Protein AF-A0A821PSJ2-F1 (afdb_monomer_lite)

Organism: NCBI:txid392032

pLDDT: mean 80.71, std 11.14, range [49.16, 95.62]

Structure (mmCIF, N/CA/C/O backbone):
data_AF-A0A821PSJ2-F1
#
_entry.id   AF-A0A821PSJ2-F1
#
loop_
_atom_site.group_PDB
_atom_site.id
_atom_site.type_symbol
_atom_site.label_atom_id
_atom_site.label_alt_id
_atom_site.label_comp_id
_atom_site.label_asym_id
_atom_site.label_entity_id
_atom_site.label_seq_id
_atom_site.pdbx_PDB_ins_code
_atom_site.Cartn_x
_atom_site.Cartn_y
_atom_site.Cartn_z
_atom_site.occupancy
_atom_site.B_iso_or_equiv
_atom_site.auth_seq_id
_atom_site.auth_comp_id
_atom_site.auth_asym_id
_atom_site.auth_atom_id
_atom_site.pdbx_PDB_model_num
ATOM 1 N N . ASN A 1 1 ? -9.693 -12.236 8.876 1.00 79.19 1 ASN A N 1
ATOM 2 C CA . ASN A 1 1 ? -10.350 -10.974 9.281 1.00 79.19 1 ASN A CA 1
ATOM 3 C C . ASN A 1 1 ? -9.309 -9.870 9.121 1.00 79.19 1 ASN A C 1
A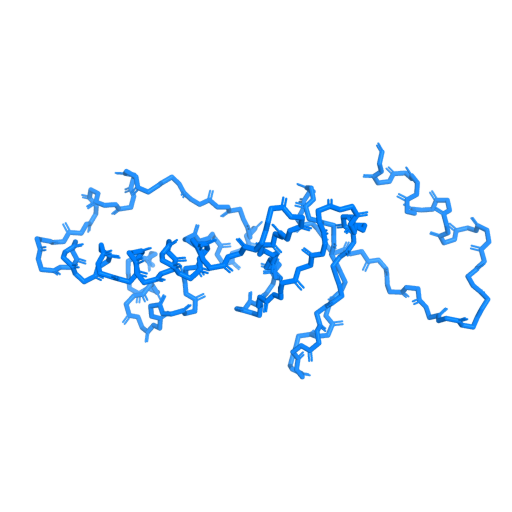TOM 5 O O . ASN A 1 1 ? -8.232 -10.028 9.679 1.00 79.19 1 ASN A O 1
A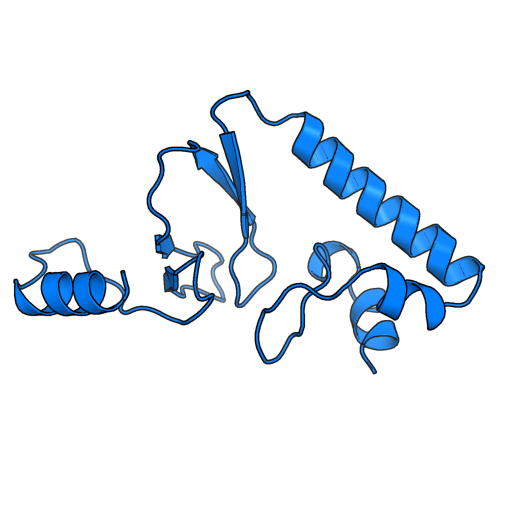TOM 9 N N . ILE A 1 2 ? -9.586 -8.838 8.315 1.00 82.06 2 ILE A N 1
ATOM 10 C CA . ILE A 1 2 ? -8.639 -7.753 7.995 1.00 82.06 2 ILE A CA 1
ATOM 11 C C . ILE A 1 2 ? -8.272 -6.908 9.223 1.00 82.06 2 ILE A C 1
ATOM 13 O O . ILE A 1 2 ? -7.125 -6.508 9.362 1.00 82.06 2 ILE A O 1
ATOM 17 N N . VAL A 1 3 ? -9.206 -6.731 10.160 1.00 86.88 3 VAL A N 1
ATOM 18 C CA . VAL A 1 3 ? -8.989 -6.000 11.417 1.00 86.88 3 VAL A CA 1
ATOM 19 C C . VAL A 1 3 ? -7.906 -6.696 12.238 1.00 86.88 3 VAL A C 1
ATOM 21 O O . VAL A 1 3 ? -6.913 -6.086 12.606 1.00 86.88 3 VAL A O 1
ATOM 24 N N . ARG A 1 4 ? -8.026 -8.016 12.430 1.00 87.12 4 ARG A N 1
ATOM 25 C CA . ARG A 1 4 ? -7.001 -8.811 13.132 1.00 87.12 4 ARG A CA 1
ATOM 26 C C . ARG A 1 4 ? -5.620 -8.740 12.476 1.00 87.12 4 ARG A C 1
ATOM 28 O O . ARG A 1 4 ? -4.633 -8.745 13.192 1.00 87.12 4 ARG A O 1
ATOM 35 N N . LEU A 1 5 ? -5.571 -8.715 11.143 1.00 83.06 5 LEU A N 1
ATOM 36 C CA . LEU A 1 5 ? -4.315 -8.631 10.390 1.00 83.06 5 LEU A CA 1
ATOM 37 C C . LEU A 1 5 ? -3.661 -7.255 10.526 1.00 83.06 5 LEU A C 1
ATOM 39 O O . LEU A 1 5 ? -2.450 -7.172 10.647 1.00 83.06 5 LEU A O 1
ATOM 43 N N . PHE A 1 6 ? -4.455 -6.184 10.538 1.00 85.69 6 PHE A N 1
ATOM 44 C CA . PHE A 1 6 ? -3.932 -4.845 10.774 1.00 85.69 6 PHE A CA 1
ATOM 45 C C . PHE A 1 6 ? -3.297 -4.738 12.165 1.00 85.69 6 PHE A C 1
ATOM 47 O O . PHE A 1 6 ? -2.147 -4.335 12.287 1.00 85.69 6 PHE A O 1
ATOM 54 N N . PHE A 1 7 ? -4.016 -5.157 13.212 1.00 88.81 7 PHE A N 1
ATOM 55 C CA . PHE A 1 7 ? -3.549 -5.005 14.595 1.00 88.81 7 PHE A CA 1
ATOM 56 C C . PHE A 1 7 ? -2.446 -5.979 15.017 1.00 88.81 7 PHE A C 1
ATOM 58 O O . PHE A 1 7 ? -1.894 -5.800 16.098 1.00 88.81 7 PHE A O 1
ATOM 65 N N . SER A 1 8 ? -2.102 -6.989 14.209 1.00 87.75 8 SER A N 1
ATOM 66 C CA . SER A 1 8 ? -0.900 -7.782 14.486 1.00 87.75 8 SER A CA 1
ATOM 67 C C . SER A 1 8 ? 0.370 -6.983 14.205 1.00 87.75 8 SER A C 1
ATOM 69 O O . SER A 1 8 ? 1.317 -7.085 14.975 1.00 87.75 8 SER A O 1
ATOM 71 N N . GLU A 1 9 ? 0.379 -6.179 13.135 1.00 80.06 9 GLU A N 1
ATOM 72 C CA . GLU A 1 9 ? 1.537 -5.378 12.713 1.00 80.06 9 GLU A CA 1
ATOM 73 C C . GLU A 1 9 ? 1.061 -4.075 12.030 1.00 80.06 9 GLU A C 1
ATOM 75 O O . GLU A 1 9 ? 1.033 -3.985 10.800 1.00 80.06 9 GLU A O 1
ATOM 80 N N . PRO A 1 10 ? 0.636 -3.050 12.793 1.00 79.12 10 PRO A N 1
ATOM 81 C CA . PRO A 1 10 ? -0.030 -1.865 12.238 1.00 79.12 10 PRO A CA 1
ATOM 82 C C . PRO A 1 10 ? 0.832 -1.089 11.241 1.00 79.12 10 PRO A C 1
ATOM 84 O O . PRO A 1 10 ? 0.348 -0.673 10.192 1.00 79.12 10 PRO A O 1
ATOM 87 N N . GLU A 1 11 ? 2.127 -0.953 11.531 1.00 73.75 11 GLU A N 1
ATOM 88 C CA . GLU A 1 11 ? 3.097 -0.239 10.687 1.00 73.75 11 GLU A CA 1
ATOM 89 C C . GLU A 1 11 ? 3.252 -0.886 9.306 1.00 73.75 11 GLU A C 1
ATOM 91 O O . GLU A 1 11 ? 3.420 -0.205 8.300 1.00 73.75 11 GLU A O 1
ATOM 96 N N . GLN A 1 12 ? 3.120 -2.210 9.254 1.00 73.06 12 GLN A N 1
ATOM 97 C CA . GLN A 1 12 ? 3.216 -3.013 8.040 1.00 73.06 12 GLN A CA 1
ATOM 98 C C . GLN A 1 12 ? 1.939 -2.971 7.192 1.00 73.06 12 GLN A C 1
ATOM 100 O O . GLN A 1 12 ? 1.948 -3.295 6.005 1.00 73.06 12 GLN A O 1
ATOM 105 N N . ASN A 1 13 ? 0.819 -2.570 7.790 1.00 77.25 13 ASN A N 1
ATOM 106 C CA . ASN A 1 13 ? -0.487 -2.567 7.143 1.00 77.25 13 ASN A CA 1
ATOM 107 C C . ASN A 1 13 ? -0.961 -1.153 6.781 1.00 77.25 13 ASN A C 1
ATOM 109 O O . ASN A 1 13 ? -2.151 -0.959 6.522 1.00 77.25 13 ASN A O 1
ATOM 113 N N . ILE A 1 14 ? -0.047 -0.176 6.738 1.00 78.44 14 ILE A N 1
ATOM 114 C CA . ILE A 1 14 ? -0.323 1.191 6.292 1.00 78.44 14 ILE A CA 1
ATOM 115 C C . ILE A 1 14 ? 0.531 1.520 5.059 1.00 78.44 14 ILE A C 1
ATOM 117 O O . ILE A 1 14 ? 1.749 1.384 5.110 1.00 78.44 14 ILE A O 1
ATOM 121 N N . PRO A 1 15 ? -0.084 1.977 3.951 1.00 78.12 15 PRO A N 1
ATOM 122 C CA . PRO A 1 15 ? -1.519 2.199 3.778 1.00 78.12 15 PRO A CA 1
ATOM 123 C C . PRO A 1 15 ? -2.300 0.877 3.717 1.00 78.12 15 PRO A C 1
ATOM 125 O O . PRO A 1 15 ? -1.786 -0.142 3.257 1.00 78.12 15 PRO A O 1
ATOM 128 N N . LEU A 1 16 ? -3.558 0.908 4.173 1.00 84.88 16 LEU A N 1
ATOM 129 C CA . LEU A 1 16 ? -4.401 -0.282 4.303 1.00 84.88 16 LEU A CA 1
ATOM 130 C C . LEU A 1 16 ? -4.587 -0.972 2.946 1.00 84.88 16 LEU A C 1
ATOM 132 O O . LEU A 1 16 ? -5.183 -0.407 2.029 1.00 84.88 16 LEU A O 1
ATOM 136 N N . ARG A 1 17 ? -4.092 -2.206 2.819 1.00 81.88 17 ARG A N 1
ATOM 137 C CA . ARG A 1 17 ? -4.108 -2.979 1.569 1.00 81.88 17 ARG A CA 1
ATOM 138 C C . ARG A 1 17 ? -4.661 -4.377 1.769 1.00 81.88 17 ARG A C 1
ATOM 140 O O . ARG A 1 17 ? -4.502 -5.002 2.814 1.00 81.88 17 ARG A O 1
ATOM 147 N N . CYS A 1 18 ? -5.282 -4.906 0.723 1.00 79.25 18 CYS A N 1
ATOM 148 C CA . CYS A 1 18 ? -5.606 -6.322 0.675 1.00 79.25 18 CYS A CA 1
ATOM 149 C C . CYS A 1 18 ? -4.320 -7.138 0.503 1.00 79.25 18 CYS A C 1
ATOM 151 O O . CYS A 1 18 ? -3.668 -7.041 -0.528 1.00 79.25 18 CYS A O 1
ATOM 153 N N . GLN A 1 19 ? -4.007 -8.018 1.450 1.00 74.31 19 GLN A N 1
ATOM 154 C CA . GLN A 1 19 ? -2.816 -8.881 1.395 1.00 74.31 19 GLN A CA 1
ATOM 155 C C . GLN A 1 19 ? -2.816 -9.882 0.218 1.00 74.31 19 GLN A C 1
ATOM 157 O O . GLN A 1 19 ? -1.791 -10.471 -0.103 1.00 74.31 19 GLN A O 1
ATOM 162 N N . LYS A 1 20 ? -3.968 -10.099 -0.438 1.00 76.94 20 LYS A N 1
ATOM 163 C CA . LYS A 1 20 ? -4.082 -11.006 -1.595 1.00 76.94 20 LYS A CA 1
ATOM 164 C C . LYS A 1 20 ? -3.895 -10.309 -2.938 1.00 76.94 20 LYS A C 1
ATOM 166 O O . LYS A 1 20 ? -3.235 -10.852 -3.812 1.00 76.94 20 LYS A O 1
ATOM 171 N N . CYS A 1 21 ? -4.545 -9.162 -3.129 1.00 78.00 21 CYS A N 1
ATOM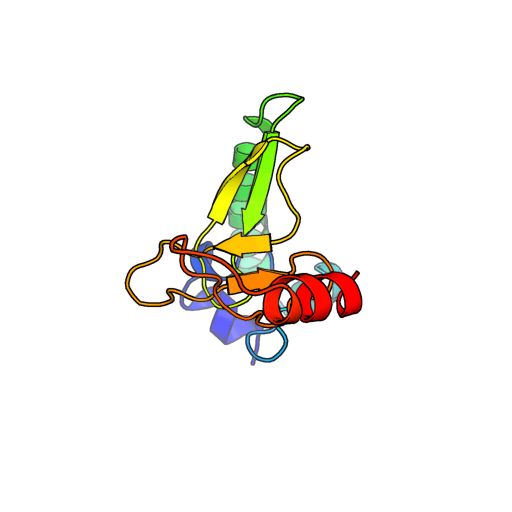 172 C CA . CYS A 1 21 ? -4.544 -8.450 -4.412 1.00 78.00 21 CYS A CA 1
ATOM 173 C C . CYS A 1 21 ? -3.785 -7.122 -4.378 1.00 78.00 21 CYS A C 1
ATOM 175 O O . CYS A 1 21 ? -3.701 -6.454 -5.401 1.00 78.00 21 CYS A O 1
ATOM 177 N N . CYS A 1 22 ? -3.252 -6.727 -3.220 1.00 74.56 22 CYS A N 1
ATOM 178 C CA . CYS A 1 22 ? -2.397 -5.554 -3.025 1.00 74.56 22 CYS A CA 1
ATOM 179 C C . CYS A 1 22 ? -3.080 -4.205 -3.329 1.00 74.56 22 CYS A C 1
ATOM 181 O O . CYS A 1 22 ? -2.428 -3.159 -3.388 1.00 74.56 22 CYS A O 1
ATOM 183 N N . ILE A 1 23 ? -4.404 -4.211 -3.502 1.00 78.94 23 ILE A N 1
ATOM 184 C CA . ILE A 1 23 ? -5.228 -3.020 -3.730 1.00 78.94 23 ILE A CA 1
ATOM 185 C C . ILE A 1 23 ? -5.446 -2.298 -2.398 1.00 78.94 23 ILE A C 1
ATOM 187 O O . ILE A 1 23 ? -5.693 -2.938 -1.372 1.00 78.94 23 ILE A O 1
ATOM 191 N N . GLU A 1 24 ? -5.348 -0.968 -2.423 1.00 81.00 24 GLU A N 1
ATOM 192 C CA . GLU A 1 24 ? -5.682 -0.120 -1.277 1.00 81.00 24 GLU A CA 1
ATOM 193 C C . GLU A 1 24 ? -7.171 -0.206 -0.947 1.00 81.00 24 GLU A C 1
ATOM 195 O O . GLU A 1 24 ? -8.037 -0.138 -1.818 1.00 81.00 24 GLU A O 1
ATOM 200 N N . LEU A 1 25 ? -7.459 -0.401 0.332 1.00 85.00 25 LEU A N 1
ATOM 201 C CA . LEU A 1 25 ? -8.810 -0.536 0.844 1.00 85.00 25 LEU A CA 1
ATOM 202 C C . LEU A 1 25 ? -9.364 0.831 1.234 1.00 85.00 25 LEU A C 1
ATOM 204 O O . LEU A 1 25 ? -8.632 1.710 1.677 1.00 85.00 25 LEU A O 1
ATOM 208 N N . ILE A 1 26 ? -10.682 0.986 1.101 1.00 85.56 26 ILE A N 1
ATOM 209 C CA . ILE A 1 26 ? -11.387 2.218 1.465 1.00 85.56 26 ILE A CA 1
ATOM 210 C C . ILE A 1 26 ? -11.368 2.363 3.000 1.00 85.56 26 ILE A C 1
ATOM 212 O O . ILE A 1 26 ? -11.989 1.524 3.665 1.00 85.56 26 ILE A O 1
ATOM 216 N N . PRO A 1 27 ? -10.737 3.413 3.569 1.00 87.12 27 PRO A N 1
ATOM 217 C CA . PRO A 1 27 ? -10.609 3.594 5.021 1.00 87.12 27 PRO A CA 1
ATOM 218 C C . PRO A 1 27 ? -11.950 3.516 5.757 1.00 87.12 27 PRO A C 1
ATOM 220 O O . PRO A 1 27 ? -12.115 2.701 6.658 1.00 87.12 27 PRO A O 1
ATOM 223 N N . ASN A 1 28 ? -12.970 4.218 5.254 1.00 88.38 28 ASN A N 1
ATOM 224 C CA . ASN A 1 28 ? -14.312 4.254 5.849 1.00 88.38 28 ASN A CA 1
ATOM 225 C C . ASN A 1 28 ? -14.954 2.864 6.034 1.00 88.38 28 ASN A C 1
ATOM 227 O O . ASN A 1 28 ? -15.777 2.666 6.925 1.00 88.38 28 ASN A O 1
ATOM 231 N N . VAL A 1 29 ? -14.644 1.899 5.158 1.00 88.62 29 VAL A N 1
ATOM 232 C CA . VAL A 1 29 ? -15.187 0.531 5.254 1.00 88.62 29 VAL A CA 1
ATOM 233 C C . VAL A 1 29 ? -14.476 -0.256 6.351 1.00 88.62 29 VAL A C 1
ATOM 235 O O . VAL A 1 29 ? -15.097 -1.099 7.000 1.00 88.62 29 VAL A O 1
ATOM 238 N N . PHE A 1 30 ? -13.188 0.009 6.552 1.00 90.19 30 PHE A N 1
ATOM 239 C CA . PHE A 1 30 ? -12.388 -0.588 7.611 1.00 90.19 30 PHE A CA 1
ATOM 240 C C . PHE A 1 30 ? -12.741 0.000 8.978 1.00 90.19 30 PHE A C 1
ATOM 242 O O . PHE A 1 30 ? -13.034 -0.760 9.892 1.00 90.19 30 PHE A O 1
ATOM 249 N N . GLU A 1 31 ? -12.823 1.328 9.086 1.00 92.12 31 GLU A N 1
ATOM 250 C CA . GLU A 1 31 ? -13.152 2.062 10.317 1.00 92.12 31 GLU A CA 1
ATOM 251 C C . GLU A 1 31 ? -14.467 1.595 10.955 1.00 92.12 31 GLU A C 1
ATOM 253 O O . GLU A 1 31 ? -14.544 1.414 12.165 1.00 92.12 31 GLU A O 1
ATOM 258 N N . ARG A 1 32 ? -15.492 1.301 10.143 1.00 92.75 32 ARG A N 1
ATOM 259 C CA . ARG A 1 32 ? -16.792 0.783 10.619 1.00 92.75 32 ARG A CA 1
ATOM 260 C C . ARG A 1 32 ? -16.725 -0.598 11.274 1.00 92.75 32 ARG A C 1
ATOM 262 O O . ARG A 1 32 ? -17.701 -1.020 11.886 1.00 92.75 32 ARG A O 1
ATOM 269 N N . GLN A 1 33 ? -15.632 -1.331 11.081 1.00 92.25 33 GLN A N 1
ATOM 270 C CA . GLN A 1 33 ? -15.419 -2.658 11.664 1.00 92.25 33 GLN A CA 1
ATOM 271 C C . GLN A 1 33 ? -14.618 -2.592 12.970 1.00 92.25 33 GLN A C 1
ATOM 273 O O . GLN A 1 33 ? -14.378 -3.637 13.576 1.00 92.25 33 GLN A O 1
ATOM 278 N N . LEU A 1 34 ? -14.180 -1.396 13.373 1.00 93.44 34 LEU A N 1
ATOM 279 C CA . LEU A 1 34 ? -13.347 -1.171 14.545 1.00 93.44 34 LEU A CA 1
ATOM 280 C C . LEU A 1 34 ? -14.199 -0.853 15.772 1.00 93.44 34 LEU A C 1
ATOM 282 O O . LEU A 1 34 ? -15.261 -0.239 15.675 1.00 93.44 34 LEU A O 1
ATOM 286 N N . THR A 1 35 ? -13.704 -1.248 16.942 1.00 95.62 35 THR A N 1
ATOM 287 C CA . THR A 1 35 ? -14.143 -0.642 18.205 1.00 95.62 35 THR A CA 1
ATOM 288 C C . THR A 1 35 ? -13.620 0.795 18.309 1.00 95.62 35 THR A C 1
ATOM 290 O O . THR A 1 35 ? -12.704 1.178 17.581 1.00 95.62 35 THR A O 1
ATOM 293 N N . GLU A 1 36 ? -14.160 1.591 19.234 1.00 95.25 36 GLU A N 1
ATOM 294 C CA . GLU A 1 36 ? -13.687 2.967 19.470 1.00 95.25 36 GLU A CA 1
ATOM 295 C C . GLU A 1 36 ? -12.184 3.017 19.798 1.00 95.25 36 GLU A C 1
ATOM 297 O O . GLU A 1 36 ? -11.447 3.797 19.202 1.00 95.25 36 GLU A O 1
ATOM 302 N N . GLU A 1 37 ? -11.706 2.111 20.656 1.00 94.12 37 GLU A N 1
ATOM 303 C CA . GLU A 1 37 ? -10.283 1.984 21.009 1.00 94.12 37 GLU A CA 1
ATOM 304 C C . GLU A 1 37 ? -9.408 1.623 19.794 1.00 94.12 37 GLU A C 1
ATOM 306 O O . GLU A 1 37 ? -8.348 2.203 19.564 1.00 94.12 37 GLU A O 1
ATOM 311 N N . GLN A 1 38 ? -9.865 0.684 18.960 1.00 93.06 38 GLN A N 1
ATOM 312 C CA . GLN A 1 38 ? -9.156 0.306 17.736 1.00 93.06 38 GLN A CA 1
ATOM 313 C C . GLN A 1 38 ? -9.110 1.454 16.727 1.00 93.06 38 GLN A C 1
ATOM 315 O O . GLN A 1 38 ? -8.098 1.645 16.053 1.00 93.06 38 GLN A O 1
ATOM 320 N N . LEU A 1 39 ? -10.196 2.217 16.614 1.00 93.75 39 LEU A N 1
ATOM 321 C CA . LEU A 1 39 ? -10.264 3.369 15.728 1.00 93.75 39 LEU A CA 1
ATOM 322 C C . LEU A 1 39 ? -9.246 4.441 16.135 1.00 93.75 39 LEU A C 1
ATOM 324 O O . LEU A 1 39 ? -8.557 4.971 15.268 1.00 93.75 39 LEU A O 1
ATOM 328 N N . GLU A 1 40 ? -9.095 4.710 17.431 1.00 91.81 40 GLU A N 1
ATOM 329 C CA . GLU A 1 40 ? -8.091 5.651 17.940 1.00 91.81 40 GLU A CA 1
ATOM 330 C C . GLU A 1 40 ? -6.663 5.217 17.572 1.00 91.81 40 GLU A C 1
ATOM 332 O O . GLU A 1 40 ? -5.886 6.005 17.026 1.00 91.81 40 GLU A O 1
ATOM 337 N N . ILE A 1 41 ? -6.332 3.939 17.785 1.00 89.62 41 ILE A N 1
ATOM 338 C CA . ILE A 1 41 ? -5.027 3.379 17.406 1.00 89.62 41 ILE A CA 1
ATOM 339 C C . ILE A 1 41 ? -4.809 3.504 15.891 1.00 89.62 41 ILE A C 1
ATOM 341 O O . ILE A 1 41 ? -3.761 3.976 15.447 1.00 89.62 41 ILE A O 1
ATOM 345 N N . TYR A 1 42 ? -5.804 3.124 15.085 1.00 90.25 42 TYR A N 1
ATOM 346 C CA . TYR A 1 42 ? -5.743 3.226 13.626 1.00 90.25 42 TYR A CA 1
ATOM 347 C C . TYR A 1 42 ? -5.471 4.661 13.155 1.00 90.25 42 TYR A C 1
ATOM 349 O O . TYR A 1 42 ? -4.569 4.879 12.341 1.00 90.25 42 TYR A O 1
ATOM 357 N N . ILE A 1 43 ? -6.204 5.639 13.697 1.00 88.88 43 ILE A N 1
ATOM 358 C CA . ILE A 1 43 ? -6.038 7.059 13.370 1.00 88.88 43 ILE A CA 1
ATOM 359 C C . ILE A 1 43 ? -4.622 7.523 13.710 1.00 88.88 43 ILE A C 1
ATOM 361 O O . ILE A 1 43 ? -3.982 8.157 12.872 1.00 88.88 43 ILE A O 1
ATOM 365 N N . ASN A 1 44 ? -4.095 7.166 14.883 1.00 87.31 44 ASN A N 1
ATOM 366 C CA . ASN A 1 44 ? -2.740 7.547 15.285 1.00 87.31 44 ASN A CA 1
ATOM 367 C C . ASN A 1 44 ? -1.680 7.037 14.300 1.00 87.31 44 ASN A C 1
ATOM 369 O O . ASN A 1 44 ? -0.816 7.803 13.870 1.00 87.31 44 ASN A O 1
ATOM 373 N N . HIS A 1 45 ? -1.770 5.779 13.867 1.00 84.62 45 HIS A N 1
ATOM 374 C CA . HIS A 1 45 ? -0.816 5.249 12.895 1.00 84.62 45 HIS A CA 1
ATOM 375 C C . HIS A 1 45 ? -0.969 5.883 11.498 1.00 84.62 45 HIS A C 1
ATOM 377 O O . HIS A 1 45 ? 0.034 6.159 10.833 1.00 84.62 45 HIS A O 1
ATOM 383 N N . ILE A 1 46 ? -2.197 6.184 11.053 1.00 84.69 46 ILE A N 1
ATOM 384 C CA . ILE A 1 46 ? -2.415 6.919 9.796 1.00 84.69 46 ILE A CA 1
ATOM 385 C C . ILE A 1 46 ? -1.885 8.348 9.871 1.00 84.69 46 ILE A C 1
ATOM 387 O O . ILE A 1 46 ? -1.343 8.843 8.880 1.00 84.69 46 ILE A O 1
ATOM 391 N N . LEU A 1 47 ? -2.017 9.016 11.016 1.00 82.81 47 LEU A N 1
ATOM 392 C CA . LEU A 1 47 ? -1.475 10.355 11.218 1.00 82.81 47 LEU A CA 1
ATOM 393 C C . LEU A 1 47 ? 0.046 10.346 11.104 1.00 82.81 47 LEU A C 1
ATOM 395 O O . LEU A 1 47 ? 0.584 11.169 10.371 1.00 82.81 47 LEU A O 1
ATOM 399 N N . VAL A 1 48 ? 0.730 9.390 11.739 1.00 79.75 48 VAL A N 1
ATOM 400 C CA . VAL A 1 48 ? 2.190 9.227 11.617 1.00 79.75 48 VAL A CA 1
ATOM 401 C C . VAL A 1 48 ? 2.598 9.018 10.157 1.00 79.75 48 VAL A C 1
ATOM 403 O O . VAL A 1 48 ? 3.498 9.694 9.664 1.00 79.75 48 VAL A O 1
ATOM 406 N N . PHE A 1 49 ? 1.891 8.155 9.428 1.00 78.62 49 PHE A N 1
ATOM 407 C CA . PHE A 1 49 ? 2.135 7.938 8.002 1.00 78.62 49 PHE A CA 1
ATOM 408 C C . PHE A 1 49 ? 1.873 9.189 7.145 1.00 78.62 49 PHE A C 1
ATOM 410 O O . PHE A 1 49 ? 2.621 9.499 6.217 1.00 78.62 49 PHE A O 1
ATOM 417 N N . SER A 1 50 ? 0.818 9.938 7.458 1.00 78.50 50 SER A N 1
ATOM 418 C CA . SER A 1 50 ? 0.457 11.170 6.749 1.00 78.50 50 SER A CA 1
ATOM 419 C C . SER A 1 50 ? 1.451 12.297 7.033 1.00 78.50 50 SER A C 1
ATOM 421 O O . SER A 1 50 ? 1.816 13.037 6.124 1.00 78.50 50 SER A O 1
ATOM 423 N N . LEU A 1 51 ? 1.948 12.390 8.267 1.00 77.94 51 LEU A N 1
ATOM 424 C CA . LEU A 1 51 ? 3.042 13.276 8.661 1.00 77.94 51 LEU A CA 1
ATOM 425 C C . LEU A 1 51 ? 4.330 12.906 7.927 1.00 77.94 51 LEU A C 1
ATOM 427 O O . LEU A 1 51 ? 4.959 13.792 7.360 1.00 77.94 51 LEU A O 1
ATOM 431 N N . ALA A 1 52 ? 4.670 11.614 7.849 1.00 74.00 52 ALA A N 1
ATOM 432 C CA . ALA A 1 52 ? 5.804 11.126 7.062 1.00 74.00 52 ALA A CA 1
ATOM 433 C C . ALA A 1 52 ? 5.713 11.580 5.593 1.00 74.00 52 ALA A C 1
ATOM 435 O O . ALA A 1 52 ? 6.695 12.060 5.031 1.00 74.00 52 ALA A O 1
ATOM 436 N N . LYS A 1 53 ? 4.515 11.529 4.993 1.00 73.06 53 LYS A N 1
ATOM 437 C CA . LYS A 1 53 ? 4.263 12.097 3.658 1.00 73.06 53 LYS A CA 1
ATOM 438 C C . LYS A 1 53 ? 4.404 13.621 3.601 1.00 73.06 53 LYS A C 1
ATOM 440 O O . LYS A 1 53 ? 4.811 14.143 2.572 1.00 73.06 53 LYS A O 1
ATOM 445 N N . GLY A 1 54 ? 4.083 14.336 4.675 1.00 73.81 54 GLY A N 1
ATOM 446 C CA . GLY A 1 54 ? 4.260 15.788 4.771 1.00 73.81 54 GLY A CA 1
ATOM 447 C C . GLY A 1 54 ? 5.723 16.245 4.744 1.00 73.81 54 GLY A C 1
ATOM 448 O O . GLY A 1 54 ? 5.982 17.407 4.445 1.00 73.81 54 GLY A O 1
ATOM 449 N N . PHE A 1 55 ? 6.675 15.345 5.013 1.00 78.12 55 PHE A N 1
ATOM 450 C CA . PHE A 1 55 ? 8.110 15.617 4.884 1.00 78.12 55 PHE A CA 1
ATOM 451 C C . PHE A 1 55 ? 8.654 15.415 3.463 1.00 78.12 55 PHE A C 1
ATOM 453 O O . PHE A 1 55 ? 9.828 15.703 3.228 1.00 78.12 55 PHE A O 1
ATOM 460 N N . LEU A 1 56 ? 7.833 14.936 2.523 1.00 81.06 56 LEU A N 1
ATOM 461 C CA . LEU A 1 56 ? 8.234 14.805 1.124 1.00 81.06 56 LEU A CA 1
ATOM 462 C C . LEU A 1 56 ? 8.471 16.188 0.512 1.00 81.06 56 LEU A C 1
ATOM 464 O O . LEU A 1 56 ? 7.696 17.127 0.718 1.00 81.06 56 LEU A O 1
ATOM 468 N N . ARG A 1 57 ? 9.536 16.311 -0.276 1.00 81.69 57 ARG A N 1
ATOM 469 C CA . ARG A 1 57 ? 9.769 17.489 -1.117 1.00 81.69 57 ARG A CA 1
ATOM 470 C C . ARG A 1 57 ? 8.771 17.506 -2.276 1.00 81.69 57 ARG A C 1
ATOM 472 O O . ARG A 1 57 ? 8.184 16.488 -2.627 1.00 81.69 57 ARG A O 1
ATOM 479 N N . GLY A 1 58 ? 8.566 18.674 -2.887 1.00 82.06 58 GLY A N 1
ATOM 480 C CA . GLY A 1 58 ? 7.566 18.849 -3.953 1.00 82.06 58 GLY A CA 1
ATOM 481 C C . GLY A 1 58 ? 7.793 17.983 -5.200 1.00 82.06 58 GLY A C 1
ATOM 482 O O . GLY A 1 58 ? 6.868 17.787 -5.983 1.00 82.06 58 GLY A O 1
ATOM 483 N N . ASP A 1 59 ? 9.003 17.458 -5.380 1.00 87.06 59 ASP A N 1
ATOM 484 C CA . ASP A 1 59 ? 9.396 16.545 -6.451 1.00 87.06 59 ASP A CA 1
ATOM 485 C C . ASP A 1 59 ? 9.548 15.089 -5.984 1.00 87.06 59 ASP A C 1
ATOM 487 O O . ASP A 1 59 ? 10.029 14.248 -6.743 1.00 87.06 59 ASP A O 1
ATOM 491 N N . GLU A 1 60 ? 9.114 14.764 -4.767 1.00 86.88 60 GLU A N 1
ATOM 492 C CA . GLU A 1 60 ? 9.189 13.431 -4.180 1.00 86.88 60 GLU A CA 1
ATOM 493 C C . GLU A 1 60 ? 7.798 12.805 -4.012 1.00 86.88 60 GLU A C 1
ATOM 495 O O . GLU A 1 60 ? 6.789 13.469 -3.774 1.00 86.88 60 GLU A O 1
ATOM 500 N N . ARG A 1 61 ? 7.744 11.478 -4.105 1.00 84.69 61 ARG A N 1
ATOM 501 C CA . ARG A 1 61 ? 6.583 10.659 -3.766 1.00 84.69 61 ARG A CA 1
ATOM 502 C C . ARG A 1 61 ? 7.017 9.441 -2.967 1.00 84.69 61 ARG A C 1
ATOM 504 O O . ARG A 1 61 ? 8.096 8.893 -3.179 1.00 84.69 61 ARG A O 1
ATOM 511 N N . LEU A 1 62 ? 6.149 9.000 -2.065 1.00 85.44 62 LEU A N 1
ATOM 512 C CA . LEU A 1 62 ? 6.342 7.769 -1.309 1.00 85.44 62 LEU A CA 1
ATOM 513 C C . LEU A 1 62 ? 5.664 6.605 -2.040 1.00 85.44 62 LEU A C 1
ATOM 515 O O . LEU A 1 62 ? 4.440 6.452 -1.977 1.00 85.44 62 LEU A O 1
ATOM 519 N N . ASP A 1 63 ? 6.464 5.777 -2.702 1.00 86.25 63 ASP A N 1
ATOM 520 C CA . ASP A 1 63 ? 6.000 4.572 -3.383 1.00 86.25 63 ASP A CA 1
ATOM 521 C C . ASP A 1 63 ? 6.181 3.354 -2.476 1.00 86.25 63 ASP A C 1
ATOM 523 O O . ASP A 1 63 ? 7.146 3.252 -1.724 1.00 86.25 63 ASP A O 1
ATOM 527 N N . HIS A 1 64 ? 5.257 2.403 -2.561 1.00 85.31 64 HIS A N 1
ATOM 528 C CA . HIS A 1 64 ? 5.293 1.187 -1.748 1.00 85.31 64 HIS A CA 1
ATOM 529 C C . HIS A 1 64 ? 5.314 -0.037 -2.643 1.00 85.31 64 HIS A C 1
ATOM 531 O O . HIS A 1 64 ? 4.565 -0.095 -3.624 1.00 85.31 64 HIS A O 1
ATOM 537 N N . CYS A 1 65 ? 6.055 -1.056 -2.222 1.00 86.06 65 CYS A N 1
ATOM 538 C CA . CYS A 1 65 ? 5.959 -2.375 -2.814 1.00 86.06 65 CYS A CA 1
ATOM 539 C C . CYS A 1 65 ? 4.511 -2.885 -2.692 1.00 86.06 65 CYS A C 1
ATOM 541 O O . CYS A 1 65 ? 3.912 -2.806 -1.618 1.00 86.06 65 CYS A O 1
ATOM 543 N N . PRO A 1 66 ? 3.904 -3.416 -3.763 1.00 83.69 66 PRO A N 1
ATOM 544 C CA . PRO A 1 66 ? 2.600 -4.060 -3.660 1.00 83.69 66 PRO A CA 1
ATOM 545 C C . PRO A 1 66 ? 2.643 -5.333 -2.806 1.00 83.69 66 PRO A C 1
ATOM 547 O O . PRO A 1 66 ? 1.637 -5.699 -2.212 1.00 83.69 66 PRO A O 1
ATOM 550 N N . PHE A 1 67 ? 3.790 -6.010 -2.735 1.00 83.69 67 PHE A N 1
ATOM 551 C CA . PHE A 1 67 ? 3.896 -7.374 -2.208 1.00 83.69 67 PHE A CA 1
ATOM 552 C C . PHE A 1 67 ? 4.475 -7.487 -0.801 1.00 83.69 67 PHE A C 1
ATOM 554 O O . PHE A 1 67 ? 4.516 -8.590 -0.263 1.00 83.69 67 PHE A O 1
ATOM 561 N N . CYS A 1 68 ? 4.964 -6.388 -0.237 1.00 82.31 68 CYS A N 1
ATOM 562 C CA . CYS A 1 68 ? 5.464 -6.330 1.129 1.00 82.31 68 CYS A CA 1
ATOM 563 C C . CYS A 1 68 ? 5.301 -4.907 1.673 1.00 82.31 68 CYS A C 1
ATOM 565 O O . CYS A 1 68 ? 4.658 -4.056 1.060 1.00 82.31 68 CYS A O 1
ATOM 567 N N . THR A 1 69 ? 5.897 -4.660 2.827 1.00 79.38 69 THR A N 1
ATOM 568 C CA . THR A 1 69 ? 5.767 -3.429 3.610 1.00 79.38 69 THR A CA 1
ATOM 569 C C . THR A 1 69 ? 6.778 -2.361 3.218 1.00 79.38 69 THR A C 1
ATOM 571 O O . THR A 1 69 ? 6.703 -1.229 3.685 1.00 79.38 69 THR A O 1
ATOM 574 N N . ASN A 1 70 ? 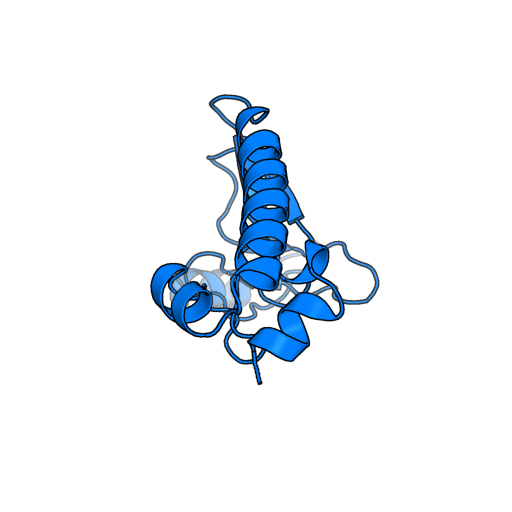7.718 -2.710 2.339 1.00 85.19 70 ASN A N 1
ATOM 575 C CA . ASN A 1 70 ? 8.784 -1.822 1.926 1.00 85.19 70 ASN A CA 1
ATOM 576 C C . ASN A 1 70 ? 8.240 -0.600 1.185 1.00 85.19 70 ASN A C 1
ATOM 578 O O . ASN A 1 70 ? 7.482 -0.730 0.216 1.00 85.19 70 ASN A O 1
ATOM 582 N N . ALA A 1 71 ? 8.691 0.576 1.601 1.00 84.69 71 ALA A N 1
ATOM 583 C CA . ALA A 1 71 ? 8.368 1.847 0.982 1.00 84.69 71 ALA A CA 1
ATOM 584 C C . ALA A 1 71 ? 9.653 2.621 0.704 1.00 84.69 71 ALA A C 1
ATOM 586 O O . ALA A 1 71 ? 10.581 2.601 1.508 1.00 84.69 71 ALA A O 1
ATOM 587 N N . VAL A 1 72 ? 9.696 3.314 -0.429 1.00 86.44 72 VAL A N 1
ATOM 588 C CA . VAL A 1 72 ? 10.831 4.155 -0.807 1.00 86.44 72 VAL A CA 1
ATOM 589 C C . VAL A 1 72 ? 10.348 5.517 -1.279 1.00 86.44 72 VAL A C 1
ATOM 591 O O . VAL A 1 72 ? 9.311 5.651 -1.936 1.00 86.44 72 VAL A O 1
ATOM 594 N N . ILE A 1 73 ? 11.124 6.542 -0.941 1.00 87.19 73 ILE A N 1
ATOM 595 C CA . ILE A 1 73 ? 10.937 7.886 -1.475 1.00 87.19 73 ILE A CA 1
ATOM 596 C C . ILE A 1 73 ? 11.569 7.915 -2.864 1.00 87.19 73 ILE A C 1
ATOM 598 O O . ILE A 1 73 ? 12.733 7.557 -3.040 1.00 87.19 73 ILE A O 1
ATOM 602 N N . ARG A 1 74 ? 10.787 8.306 -3.866 1.00 87.38 74 ARG A N 1
ATOM 603 C CA . ARG A 1 74 ? 11.202 8.370 -5.269 1.00 87.38 74 ARG A CA 1
ATOM 604 C C . ARG A 1 74 ? 10.866 9.733 -5.836 1.00 87.38 74 ARG A C 1
ATOM 606 O O . ARG A 1 74 ? 9.925 10.378 -5.387 1.00 87.38 74 ARG A O 1
ATOM 613 N N . ASN A 1 75 ? 11.598 10.155 -6.859 1.00 88.56 75 ASN A N 1
ATOM 614 C CA . ASN A 1 75 ? 11.227 11.355 -7.597 1.00 88.56 75 ASN A CA 1
ATOM 615 C C . ASN A 1 75 ? 9.860 11.152 -8.283 1.00 88.56 75 ASN A C 1
ATOM 617 O O . ASN A 1 75 ? 9.569 10.057 -8.768 1.00 88.56 75 ASN A O 1
ATOM 621 N N . ILE A 1 76 ? 9.030 12.193 -8.372 1.00 86.56 76 ILE A N 1
ATOM 622 C CA . ILE A 1 76 ? 7.725 12.144 -9.054 1.00 86.56 76 ILE A CA 1
ATOM 623 C C . ILE A 1 76 ? 7.833 11.723 -10.527 1.00 86.56 76 ILE A C 1
ATOM 625 O O . ILE A 1 76 ? 6.891 11.141 -11.059 1.00 86.56 76 ILE A O 1
ATOM 629 N N . ASN A 1 77 ? 8.984 11.966 -11.161 1.00 86.69 77 ASN A N 1
ATOM 630 C CA . ASN A 1 77 ? 9.273 11.589 -12.544 1.00 86.69 77 ASN A CA 1
ATOM 631 C C . ASN A 1 77 ? 9.884 10.183 -12.670 1.00 86.69 77 ASN A C 1
ATOM 633 O O . ASN A 1 77 ? 10.192 9.745 -13.776 1.00 86.69 77 ASN A O 1
ATOM 637 N N . ALA A 1 78 ? 10.093 9.468 -11.560 1.00 85.81 78 ALA A N 1
ATOM 638 C CA . ALA A 1 78 ? 10.595 8.102 -11.602 1.00 85.81 78 ALA A CA 1
ATOM 639 C C . ALA A 1 78 ? 9.584 7.166 -12.282 1.00 85.81 78 ALA A C 1
ATOM 641 O O . ALA A 1 78 ? 8.364 7.352 -12.180 1.00 85.81 78 ALA A O 1
ATOM 642 N N . SER A 1 79 ? 10.102 6.117 -12.927 1.00 88.75 79 SER A N 1
ATOM 643 C CA . SER A 1 79 ? 9.283 5.114 -13.609 1.00 88.75 79 SER A CA 1
ATOM 644 C C . SER A 1 79 ? 8.227 4.505 -12.680 1.00 88.75 79 SER A C 1
ATOM 646 O O . SER A 1 79 ? 8.417 4.370 -11.467 1.00 88.75 79 SER A O 1
ATOM 648 N N . TYR A 1 80 ? 7.105 4.075 -13.254 1.00 87.62 80 TYR A N 1
ATOM 649 C CA . TYR A 1 80 ? 6.093 3.324 -12.508 1.00 87.62 80 TYR A CA 1
ATOM 650 C C . TYR A 1 80 ? 6.501 1.873 -12.239 1.00 87.62 80 TYR A C 1
ATOM 652 O O . TYR A 1 80 ? 5.748 1.148 -11.599 1.00 87.62 80 TYR A O 1
ATOM 660 N N . ILE A 1 81 ? 7.685 1.446 -12.678 1.00 90.88 81 ILE A N 1
ATOM 661 C CA . ILE A 1 81 ? 8.260 0.172 -12.261 1.00 90.88 81 ILE A CA 1
ATOM 662 C C . ILE A 1 81 ? 8.930 0.365 -10.905 1.00 90.88 81 ILE A C 1
ATOM 664 O O . ILE A 1 81 ? 9.696 1.306 -10.695 1.00 90.88 81 ILE A O 1
ATOM 668 N N . PHE A 1 82 ? 8.597 -0.510 -9.969 1.00 90.00 82 PHE A N 1
ATOM 669 C CA . PHE A 1 82 ? 9.110 -0.525 -8.612 1.00 90.00 82 PHE A CA 1
ATOM 670 C C . PHE A 1 82 ? 9.919 -1.793 -8.400 1.00 90.00 82 PHE A C 1
ATOM 672 O O . PHE A 1 82 ? 9.384 -2.898 -8.517 1.00 90.00 82 PHE A O 1
ATOM 679 N N . TYR A 1 83 ? 11.185 -1.610 -8.047 1.00 91.81 83 TYR A N 1
ATOM 680 C CA . TYR A 1 83 ? 12.112 -2.671 -7.683 1.00 91.81 83 TYR A CA 1
ATOM 681 C C . TYR A 1 83 ? 12.197 -2.702 -6.163 1.00 91.81 83 TYR A C 1
ATOM 683 O O . TYR A 1 83 ? 12.645 -1.738 -5.548 1.00 91.81 83 TYR A O 1
ATOM 691 N N . CYS A 1 84 ? 11.707 -3.776 -5.549 1.00 90.38 84 CYS A N 1
ATOM 692 C CA . CYS A 1 84 ? 11.753 -3.905 -4.103 1.00 90.38 84 CYS A CA 1
ATOM 693 C C . CYS A 1 84 ? 13.130 -4.404 -3.654 1.00 90.38 84 CYS A C 1
ATOM 695 O O . CYS A 1 84 ? 13.527 -5.514 -4.000 1.00 90.38 84 CYS A O 1
ATOM 697 N N . ASP A 1 85 ? 13.822 -3.593 -2.859 1.00 88.25 85 ASP A N 1
ATOM 698 C CA . ASP A 1 85 ? 15.127 -3.879 -2.252 1.00 88.25 85 ASP A CA 1
ATOM 699 C C . ASP A 1 85 ? 15.025 -4.602 -0.898 1.00 88.25 85 ASP A C 1
ATOM 701 O O . ASP A 1 85 ? 16.042 -4.959 -0.305 1.00 88.25 85 ASP A O 1
ATOM 705 N N . HIS A 1 86 ? 13.806 -4.880 -0.423 1.00 87.69 86 HIS A N 1
ATOM 706 C CA . HIS A 1 86 ? 13.602 -5.670 0.786 1.00 87.69 86 HIS A CA 1
ATOM 707 C C . HIS A 1 86 ? 14.177 -7.088 0.595 1.00 87.69 86 HIS A C 1
ATOM 709 O O . HIS A 1 86 ? 13.741 -7.775 -0.341 1.00 87.69 86 HIS A O 1
ATOM 715 N N . PRO A 1 87 ? 15.076 -7.566 1.483 1.00 85.81 87 PRO A N 1
ATOM 716 C CA . PRO A 1 87 ? 15.830 -8.811 1.295 1.00 85.81 87 PRO A CA 1
ATOM 717 C C . PRO A 1 87 ? 14.961 -10.044 1.036 1.00 85.81 87 PRO A C 1
ATOM 719 O O . PRO A 1 87 ? 15.327 -10.922 0.262 1.00 85.81 87 PRO A O 1
ATOM 722 N N . GLU A 1 88 ? 13.789 -10.095 1.666 1.00 86.62 88 GLU A N 1
ATOM 723 C CA . GLU A 1 88 ? 12.855 -11.219 1.544 1.00 86.62 88 GLU A CA 1
ATOM 724 C C . GLU A 1 88 ? 11.844 -11.071 0.396 1.00 86.62 88 GLU A C 1
ATOM 726 O O . GLU A 1 88 ? 11.140 -12.024 0.068 1.00 86.62 88 GLU A O 1
ATOM 731 N N . CYS A 1 89 ? 11.731 -9.884 -0.217 1.00 88.00 89 CYS A N 1
ATOM 732 C CA . CYS A 1 89 ? 10.761 -9.647 -1.283 1.00 88.00 89 CYS A CA 1
ATOM 733 C C . CYS A 1 89 ? 11.399 -9.749 -2.668 1.00 88.00 89 CYS A C 1
ATOM 735 O O . CYS A 1 89 ? 10.969 -10.584 -3.460 1.00 88.00 89 CYS A O 1
ATOM 737 N N . GLY A 1 90 ? 12.363 -8.879 -2.989 1.00 87.44 90 GLY A N 1
ATOM 738 C CA . GLY A 1 90 ? 13.075 -8.870 -4.277 1.00 87.44 90 GLY A CA 1
ATOM 739 C C . GLY A 1 90 ? 12.213 -8.730 -5.547 1.00 87.44 90 GLY A C 1
ATOM 740 O O . GLY A 1 90 ? 12.729 -8.893 -6.653 1.00 87.44 90 GLY A O 1
ATOM 741 N N . LYS A 1 91 ? 10.901 -8.474 -5.429 1.00 89.25 91 LYS A N 1
ATOM 742 C CA . LYS A 1 91 ? 9.962 -8.452 -6.562 1.00 89.25 91 LYS A CA 1
ATOM 743 C C . LYS A 1 91 ? 10.014 -7.133 -7.328 1.00 89.25 91 LYS A C 1
ATOM 745 O O . LYS A 1 91 ? 10.196 -6.064 -6.742 1.00 89.25 91 LYS A O 1
ATOM 750 N N . VAL A 1 92 ? 9.736 -7.222 -8.627 1.00 91.50 92 VAL A N 1
ATOM 751 C CA . VAL A 1 92 ? 9.493 -6.074 -9.507 1.00 91.50 92 VAL A CA 1
ATOM 752 C C . VAL A 1 92 ? 7.998 -5.946 -9.766 1.00 91.50 92 VAL A C 1
ATOM 754 O O . VAL A 1 92 ? 7.295 -6.948 -9.919 1.00 91.50 92 VAL A O 1
ATOM 757 N N . SER A 1 93 ? 7.481 -4.721 -9.762 1.00 89.94 93 SER A N 1
ATOM 758 C CA . SER A 1 93 ? 6.048 -4.471 -9.919 1.00 89.94 93 SER A CA 1
ATOM 759 C C . SER A 1 93 ? 5.740 -3.179 -10.652 1.00 89.94 93 SER A C 1
ATOM 761 O O . SER A 1 93 ? 6.480 -2.207 -10.536 1.00 89.94 93 SER A O 1
ATOM 763 N N . CYS A 1 94 ? 4.613 -3.146 -11.355 1.00 87.88 94 CYS A N 1
ATOM 764 C CA . CYS A 1 94 ? 4.062 -1.910 -11.893 1.00 87.88 94 CYS A CA 1
ATOM 765 C C . CYS A 1 94 ? 3.190 -1.238 -10.826 1.00 87.88 94 CYS A C 1
ATOM 767 O O . CYS A 1 94 ? 2.238 -1.833 -10.327 1.00 87.88 94 CYS A O 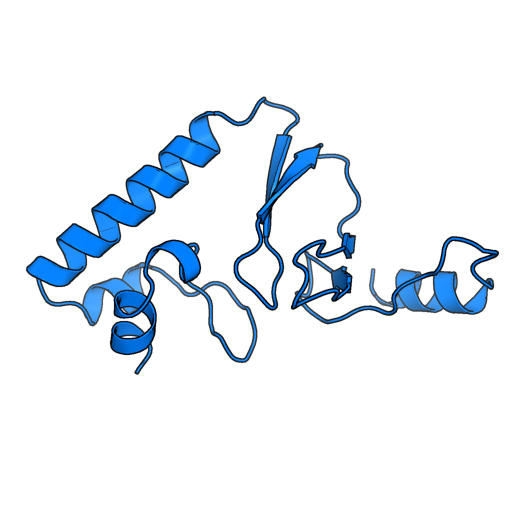1
ATOM 769 N N . LEU A 1 95 ? 3.477 0.015 -10.487 1.00 84.81 95 LEU A N 1
ATOM 770 C CA . LEU A 1 95 ? 2.743 0.788 -9.483 1.00 84.81 95 LEU A CA 1
ATOM 771 C C . LEU A 1 95 ? 1.343 1.212 -9.943 1.00 84.81 95 LEU A C 1
ATOM 773 O O . LEU A 1 95 ? 0.509 1.538 -9.100 1.00 84.81 95 LEU A O 1
ATOM 777 N N . ILE A 1 96 ? 1.071 1.169 -11.252 1.00 84.12 96 ILE A N 1
ATOM 778 C CA . ILE A 1 96 ? -0.251 1.463 -11.817 1.00 84.12 96 ILE A CA 1
ATOM 779 C C . ILE A 1 96 ? -1.178 0.260 -11.613 1.00 84.12 96 ILE A C 1
ATOM 781 O O . ILE A 1 96 ? -2.199 0.366 -10.937 1.00 84.12 96 ILE A O 1
ATOM 785 N N . CYS A 1 97 ? -0.822 -0.904 -12.166 1.00 81.06 97 CYS A N 1
ATOM 786 C CA . CYS A 1 97 ? -1.680 -2.094 -12.119 1.00 81.06 97 CYS A CA 1
ATOM 787 C C . CYS A 1 97 ? -1.438 -2.990 -10.891 1.00 81.06 97 CYS A C 1
ATOM 789 O O . CYS A 1 97 ? -2.207 -3.922 -10.655 1.00 81.06 97 CYS A O 1
ATOM 791 N N . ARG A 1 98 ? -0.377 -2.720 -10.118 1.00 82.50 98 ARG A N 1
ATOM 792 C CA . ARG A 1 98 ? 0.061 -3.456 -8.916 1.00 82.50 98 ARG A CA 1
ATOM 793 C C . ARG A 1 98 ? 0.355 -4.941 -9.142 1.00 82.50 98 ARG A C 1
ATOM 795 O O . ARG A 1 98 ? 0.321 -5.731 -8.201 1.00 82.50 98 ARG A O 1
ATOM 802 N N . LYS A 1 99 ? 0.660 -5.330 -10.382 1.00 85.31 99 LYS A N 1
ATOM 803 C CA . LYS A 1 99 ? 1.047 -6.700 -10.745 1.00 85.31 99 LYS A CA 1
ATOM 804 C C . LYS A 1 99 ? 2.560 -6.858 -10.777 1.00 85.31 99 LYS A C 1
ATOM 806 O O . LYS A 1 99 ? 3.297 -5.878 -10.882 1.00 85.31 99 LYS A O 1
ATOM 811 N N . ALA A 1 100 ? 2.998 -8.109 -10.661 1.00 87.44 100 ALA A N 1
ATOM 812 C CA . ALA A 1 100 ? 4.402 -8.461 -10.769 1.00 87.44 100 ALA A CA 1
ATOM 813 C C . ALA A 1 100 ? 4.839 -8.293 -12.225 1.00 87.44 100 ALA A C 1
ATOM 815 O O . ALA A 1 100 ? 4.099 -8.666 -13.136 1.00 87.44 100 ALA A O 1
ATOM 816 N N . CYS A 1 101 ? 6.026 -7.733 -12.417 1.00 85.75 101 CYS A N 1
ATOM 817 C CA . CYS A 1 101 ? 6.653 -7.553 -13.719 1.00 85.75 101 CYS A CA 1
ATOM 818 C C . CYS A 1 101 ? 7.936 -8.384 -13.778 1.00 85.75 101 CYS A C 1
ATOM 820 O O . CYS A 1 101 ? 8.507 -8.720 -12.735 1.00 85.75 101 CYS A O 1
ATOM 822 N N . ALA A 1 102 ? 8.388 -8.704 -14.990 1.00 82.25 102 ALA A N 1
ATOM 823 C CA . ALA A 1 102 ? 9.703 -9.293 -15.186 1.00 82.25 102 ALA A CA 1
ATOM 824 C C . ALA A 1 102 ? 10.782 -8.335 -14.655 1.00 82.25 102 ALA A C 1
ATOM 826 O O . ALA A 1 102 ? 10.676 -7.112 -14.796 1.00 82.25 102 ALA A O 1
ATOM 827 N N . LYS A 1 103 ? 11.800 -8.893 -13.998 1.00 75.06 103 LYS A N 1
ATOM 828 C CA . LYS A 1 103 ? 12.990 -8.140 -13.614 1.00 75.06 103 LYS A CA 1
ATOM 829 C C . LYS A 1 103 ? 13.915 -8.132 -14.820 1.00 75.06 103 LYS A C 1
ATOM 831 O O . LYS A 1 103 ? 14.405 -9.187 -15.193 1.00 75.06 103 LYS A O 1
ATOM 836 N N . ILE A 1 104 ? 14.129 -6.962 -15.402 1.00 68.12 104 ILE A N 1
ATOM 837 C CA . ILE A 1 104 ? 15.161 -6.785 -16.419 1.00 68.12 104 ILE A CA 1
ATOM 838 C C . ILE A 1 104 ? 16.505 -6.731 -15.684 1.00 68.12 104 ILE A C 1
ATOM 840 O O . ILE A 1 104 ? 16.670 -5.916 -14.772 1.00 68.12 104 ILE A O 1
ATOM 844 N N . GLU A 1 105 ? 17.415 -7.646 -16.007 1.00 62.28 105 GLU A N 1
ATOM 845 C CA . GLU A 1 105 ? 18.808 -7.586 -15.558 1.00 62.28 105 GLU A CA 1
ATOM 846 C C . GLU A 1 105 ? 19.561 -6.594 -16.460 1.00 62.28 105 GLU A C 1
ATOM 848 O O . GLU A 1 105 ? 19.358 -6.583 -17.670 1.00 62.28 105 GLU A O 1
ATOM 853 N N . ASP A 1 106 ? 20.391 -5.721 -15.876 1.00 56.28 106 ASP A N 1
ATOM 854 C CA . ASP A 1 106 ? 21.054 -4.596 -16.569 1.00 56.28 106 ASP A CA 1
ATOM 855 C C . ASP A 1 106 ? 22.041 -5.015 -17.686 1.00 56.28 106 ASP A C 1
ATOM 857 O O . ASP A 1 106 ? 22.584 -4.159 -18.388 1.00 56.28 106 ASP A O 1
ATOM 861 N N . ASP A 1 107 ? 22.248 -6.314 -17.907 1.00 49.41 107 ASP A N 1
ATOM 862 C CA . ASP A 1 107 ? 23.089 -6.838 -18.980 1.00 49.41 107 ASP A CA 1
ATOM 863 C C . ASP A 1 107 ? 22.235 -7.164 -20.215 1.00 49.41 107 ASP A C 1
ATOM 865 O O . ASP A 1 107 ? 21.838 -8.301 -20.447 1.00 49.41 107 ASP A O 1
ATOM 869 N N . TYR A 1 108 ? 22.000 -6.141 -21.041 1.00 50.75 108 TYR A N 1
ATOM 870 C CA . TYR A 1 108 ? 21.379 -6.240 -22.371 1.00 50.75 108 TYR A CA 1
ATOM 871 C C . TYR A 1 108 ? 19.934 -6.760 -22.369 1.00 50.75 108 TYR A C 1
ATOM 873 O O . TYR A 1 108 ? 19.657 -7.852 -22.863 1.00 50.75 108 TYR A O 1
ATOM 881 N N . ALA A 1 109 ? 18.999 -5.925 -21.905 1.00 51.47 109 ALA A N 1
ATOM 882 C CA . ALA A 1 109 ? 17.574 -6.143 -22.145 1.00 51.47 109 ALA A CA 1
ATOM 883 C C . ALA A 1 109 ? 17.331 -6.389 -23.643 1.00 51.47 109 ALA A C 1
ATOM 885 O O . ALA A 1 109 ? 17.616 -5.526 -24.480 1.00 51.47 109 ALA A O 1
ATOM 886 N N . MET A 1 110 ? 16.840 -7.577 -23.983 1.00 58.31 110 MET A N 1
ATOM 887 C CA . MET A 1 110 ? 16.474 -7.913 -25.357 1.00 58.31 110 MET A CA 1
ATOM 888 C C . MET A 1 110 ? 15.233 -7.102 -25.756 1.00 58.31 110 MET A C 1
ATOM 890 O O . MET A 1 110 ? 14.357 -6.863 -24.923 1.00 58.31 110 MET A O 1
ATOM 894 N N . ASP A 1 111 ? 15.105 -6.728 -27.034 1.00 57.84 111 ASP A N 1
ATOM 895 C CA . ASP A 1 111 ? 13.961 -5.953 -27.559 1.00 57.84 111 ASP A CA 1
ATOM 896 C C . ASP A 1 111 ? 12.587 -6.552 -27.171 1.00 57.84 111 ASP A C 1
ATOM 898 O O . ASP A 1 111 ? 11.598 -5.835 -27.023 1.00 57.84 111 ASP A O 1
ATOM 902 N N . GLU A 1 112 ? 12.521 -7.868 -26.949 1.00 58.72 112 GLU A N 1
ATOM 903 C CA . GLU A 1 112 ? 11.323 -8.588 -26.499 1.00 58.72 112 GLU A CA 1
ATOM 904 C C . GLU A 1 112 ? 10.913 -8.271 -25.048 1.00 58.72 112 GLU A C 1
ATOM 906 O O . GLU A 1 112 ? 9.719 -8.163 -24.766 1.00 58.72 112 GLU A O 1
ATOM 911 N N . GLU A 1 113 ? 11.866 -8.067 -24.134 1.00 56.22 113 GLU A N 1
ATOM 912 C CA . GLU A 1 113 ? 11.600 -7.745 -22.722 1.00 56.22 113 GLU A CA 1
ATOM 913 C C . GLU A 1 113 ? 11.120 -6.297 -22.565 1.00 56.22 113 GLU A C 1
ATOM 915 O O . GLU A 1 113 ? 10.213 -6.003 -21.780 1.00 56.22 113 GLU A O 1
ATOM 920 N N . ILE A 1 114 ? 11.675 -5.398 -23.385 1.00 60.81 114 ILE A N 1
ATOM 921 C CA . ILE A 1 114 ? 11.208 -4.015 -23.517 1.00 60.81 114 ILE A CA 1
ATOM 922 C C . ILE A 1 114 ? 9.782 -4.009 -24.087 1.00 60.81 114 ILE A C 1
ATOM 924 O O . ILE A 1 114 ? 8.900 -3.362 -23.522 1.00 60.81 114 ILE A O 1
ATOM 928 N N . ALA A 1 115 ? 9.515 -4.795 -25.136 1.00 59.66 115 ALA A N 1
ATOM 929 C CA . ALA A 1 115 ? 8.187 -4.900 -25.738 1.00 59.66 115 ALA A CA 1
ATOM 930 C C . ALA A 1 115 ? 7.133 -5.509 -24.790 1.00 59.66 115 ALA A C 1
ATOM 932 O O . ALA A 1 115 ? 5.965 -5.116 -24.828 1.00 59.66 115 ALA A O 1
ATOM 933 N N . GLU A 1 116 ? 7.492 -6.463 -23.923 1.00 58.94 116 GLU A N 1
ATOM 934 C CA . GLU A 1 116 ? 6.576 -6.968 -22.889 1.00 58.94 116 GLU A CA 1
ATOM 935 C C . GLU A 1 116 ? 6.248 -5.922 -21.820 1.00 58.94 116 GLU A C 1
ATOM 937 O O . GLU A 1 116 ? 5.108 -5.870 -21.344 1.00 58.94 116 GLU A O 1
ATOM 942 N N . MET A 1 117 ? 7.208 -5.061 -21.472 1.00 57.59 117 MET A N 1
ATOM 943 C CA . MET A 1 117 ? 6.946 -3.915 -20.606 1.00 57.59 117 MET A CA 1
ATOM 944 C C . MET A 1 117 ? 6.055 -2.878 -21.286 1.00 57.59 117 MET A C 1
ATOM 946 O O . MET A 1 117 ? 5.111 -2.409 -20.654 1.00 57.59 117 MET A O 1
ATOM 950 N N . GLU A 1 118 ? 6.289 -2.561 -22.561 1.00 58.56 118 GLU A N 1
ATOM 951 C CA . GLU A 1 118 ? 5.441 -1.643 -23.331 1.00 58.56 118 GLU A CA 1
ATOM 952 C C . GLU A 1 118 ? 3.997 -2.140 -23.446 1.00 58.56 118 GLU A C 1
ATOM 954 O O . GLU A 1 118 ? 3.080 -1.336 -23.351 1.00 58.56 118 GLU A O 1
ATOM 959 N N . LYS A 1 119 ? 3.760 -3.456 -23.544 1.00 58.66 119 LYS A N 1
ATOM 960 C CA . LYS A 1 119 ? 2.397 -4.033 -23.503 1.00 58.66 119 LYS A CA 1
ATOM 961 C C . LYS A 1 119 ? 1.676 -3.834 -22.165 1.00 58.66 119 LYS A C 1
ATOM 963 O O . LYS A 1 119 ? 0.467 -4.056 -22.089 1.00 58.66 119 LYS A O 1
ATOM 968 N N . HIS A 1 120 ? 2.406 -3.525 -21.095 1.00 57.22 120 HIS A N 1
ATOM 969 C CA . HIS A 1 120 ? 1.846 -3.264 -19.769 1.00 57.22 120 HIS A CA 1
ATOM 970 C C . HIS A 1 120 ? 1.463 -1.787 -19.557 1.00 57.22 120 HIS A C 1
ATOM 972 O O . HIS A 1 120 ? 0.821 -1.491 -18.540 1.00 57.22 120 HIS A O 1
ATOM 978 N N . PHE A 1 121 ? 1.852 -0.901 -20.483 1.00 49.16 121 PHE A N 1
ATOM 979 C CA . PHE A 1 121 ? 1.494 0.519 -20.553 1.00 49.16 121 PHE A CA 1
ATOM 980 C C . PHE A 1 121 ? 0.461 0.779 -21.660 1.00 49.16 121 PHE A C 1
ATOM 982 O O . PHE A 1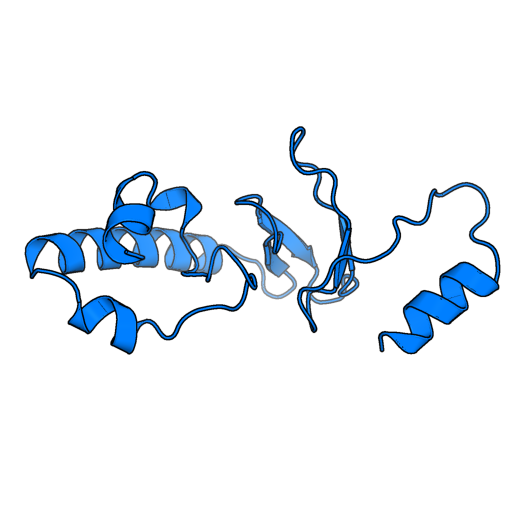 121 ? -0.212 1.831 -21.562 1.00 49.16 121 PHE A O 1
#

Secondary structure (DSSP, 8-state):
-HHHHHHHSGGGG-S-B-TTT-PBPPHHHHHTTS-HHHHHHHHHHHHHHHHHHHTS-TTEEEEE-SSSS-EEEEETTS-SEEE---TTT--EEETTT--EE----SS---HHHHHHHHTT-

Foldseek 3Di:
DLLVVCVVPVLWCPVPADLPQLDRDDVVVVLVVDDPVSNVVNVVSVVVVVVVQVPADPQWDWAAQSNTSDIDIDGPPDAQWDQDPPPVPRFIARVVNNDTADDDDPPDDDPVSVVVVVVVD

Radius of gyration: 16.7 Å; chains: 1; bounding box: 40×30×49 Å

Sequence (121 aa):
NIVRLFFSEPEQNIPLRCQKCCIELIPNVFERQLTEEQLEIYINHILVFSLAKGFLRGDERLDHCPFCTNAVIRNINASYIFYCDHPECGKVSCLICRKACAKIEDDYAMDEEIAEMEKHF